Protein AF-A0A4S2GUC5-F1 (afdb_monomer_lite)

Sequence (51 aa):
DELFPAEQARIVTLLVERVDSGTDGLNVRLRVDGLGGLAREILAGGIEAAA

Radius of gyration: 12.88 Å; chains: 1; bounding box: 35×14×28 Å

pLDDT: mean 87.32, std 12.02, range [49.09, 96.69]

Organism: NCBI:txid2029849

Foldseek 3Di:
DDADPVLVVVLCVLFFPDWDADPVGIDTDTDPRSVVVVVVCVVVVNSDSPD

Secondary structure (DSSP, 8-state):
-PPPHHHHHHHHHHHEEEEEEETTEEEEEEPHHHHHHHHHHHHTT------

Structure (mmCIF, N/CA/C/O backbone):
data_AF-A0A4S2GUC5-F1
#
_entry.id   AF-A0A4S2GUC5-F1
#
loop_
_atom_site.group_PDB
_atom_site.id
_atom_site.type_symbol
_atom_site.label_atom_id
_atom_site.label_alt_id
_atom_site.label_comp_id
_atom_site.label_asym_id
_atom_site.label_entity_id
_atom_site.label_seq_id
_atom_site.pdbx_PDB_ins_code
_atom_site.Cartn_x
_atom_site.Cartn_y
_atom_site.Cartn_z
_atom_site.occupancy
_atom_site.B_iso_or_equiv
_atom_site.auth_seq_id
_atom_site.auth_comp_id
_atom_site.auth_asym_id
_atom_site.auth_atom_id
_atom_site.pdbx_PDB_model_num
ATOM 1 N N . ASP A 1 1 ? 18.288 -10.039 6.480 1.00 66.06 1 ASP A N 1
ATOM 2 C CA . ASP A 1 1 ? 17.318 -10.060 5.368 1.00 66.06 1 ASP A CA 1
ATOM 3 C C . ASP A 1 1 ? 16.008 -9.339 5.667 1.00 66.06 1 ASP A C 1
ATOM 5 O O . ASP A 1 1 ? 14.990 -9.666 5.074 1.00 66.06 1 ASP A O 1
ATOM 9 N N . GLU A 1 2 ? 16.004 -8.335 6.548 1.00 69.69 2 GLU A N 1
ATOM 10 C CA . GLU A 1 2 ? 14.845 -7.450 6.704 1.00 69.69 2 GLU A CA 1
ATOM 11 C C . GLU A 1 2 ? 15.096 -6.172 5.898 1.00 69.69 2 GLU A C 1
ATOM 13 O O . GLU A 1 2 ? 16.231 -5.695 5.834 1.00 69.69 2 GLU A O 1
ATOM 18 N N . LEU A 1 3 ? 14.055 -5.653 5.243 1.00 77.31 3 LEU A N 1
ATOM 19 C CA . LEU A 1 3 ? 14.141 -4.406 4.485 1.00 77.31 3 LEU A CA 1
ATOM 20 C C . LEU A 1 3 ? 14.389 -3.226 5.426 1.00 77.31 3 LEU A C 1
ATOM 22 O O . LEU A 1 3 ? 13.831 -3.165 6.521 1.00 77.31 3 LEU A O 1
ATOM 26 N N . PHE A 1 4 ? 15.169 -2.250 4.964 1.00 86.50 4 PHE A N 1
ATOM 27 C CA . PHE A 1 4 ? 15.351 -0.998 5.688 1.00 86.50 4 PHE A CA 1
ATOM 28 C C . PHE A 1 4 ? 13.995 -0.299 5.904 1.00 86.50 4 PHE A C 1
ATOM 30 O O . PHE A 1 4 ? 13.157 -0.317 4.997 1.00 86.50 4 PHE A O 1
ATOM 37 N N . PRO A 1 5 ? 13.763 0.371 7.051 1.00 88.75 5 PRO A N 1
ATOM 38 C CA . PRO A 1 5 ? 12.475 1.010 7.346 1.00 88.75 5 PRO A CA 1
ATOM 39 C C . PRO A 1 5 ? 12.001 1.993 6.265 1.00 88.75 5 PRO A C 1
ATOM 41 O O . PRO A 1 5 ? 10.808 2.091 5.981 1.00 88.75 5 PRO A O 1
ATOM 44 N N . ALA A 1 6 ? 12.937 2.695 5.620 1.00 89.38 6 ALA A N 1
ATOM 45 C CA . ALA A 1 6 ? 12.634 3.592 4.508 1.00 89.38 6 ALA A CA 1
ATOM 46 C C . ALA A 1 6 ? 12.081 2.839 3.287 1.00 89.38 6 ALA A C 1
ATOM 48 O O . ALA A 1 6 ? 11.129 3.295 2.653 1.00 89.38 6 ALA A O 1
ATOM 49 N N . GLU A 1 7 ? 12.633 1.662 2.995 1.00 90.94 7 GLU A N 1
ATOM 50 C CA . GLU A 1 7 ? 12.207 0.829 1.875 1.00 90.94 7 GLU A CA 1
ATOM 51 C C . GLU A 1 7 ? 10.844 0.187 2.134 1.00 90.94 7 GLU A C 1
ATOM 53 O O . GLU A 1 7 ? 9.980 0.166 1.259 1.00 90.94 7 GLU A O 1
ATOM 58 N N . GLN A 1 8 ? 10.591 -0.233 3.373 1.00 91.06 8 GLN A N 1
ATOM 59 C CA . GLN A 1 8 ? 9.264 -0.679 3.792 1.00 91.06 8 GLN A CA 1
ATOM 60 C C . GLN A 1 8 ? 8.224 0.436 3.620 1.00 91.06 8 GLN A C 1
ATOM 62 O O . GLN A 1 8 ? 7.168 0.209 3.031 1.00 91.06 8 GLN A O 1
ATOM 67 N N . ALA A 1 9 ? 8.526 1.657 4.074 1.00 92.94 9 ALA A N 1
ATOM 68 C CA . ALA A 1 9 ? 7.627 2.801 3.931 1.00 92.94 9 ALA A CA 1
ATOM 69 C C . ALA A 1 9 ? 7.373 3.164 2.457 1.00 92.94 9 ALA A C 1
ATOM 71 O O . ALA A 1 9 ? 6.234 3.469 2.083 1.00 92.94 9 ALA A O 1
ATOM 72 N N . ARG A 1 10 ? 8.406 3.081 1.605 1.00 92.19 10 ARG A N 1
ATOM 73 C CA . ARG A 1 10 ? 8.277 3.269 0.154 1.00 92.19 10 ARG A CA 1
ATOM 74 C C . ARG A 1 10 ? 7.325 2.239 -0.443 1.00 92.19 10 ARG A C 1
ATOM 76 O O . ARG A 1 10 ? 6.365 2.619 -1.110 1.00 92.19 10 ARG A O 1
ATOM 83 N N . ILE A 1 11 ? 7.555 0.956 -0.168 1.00 93.00 11 ILE A N 1
ATOM 84 C CA . ILE A 1 11 ? 6.732 -0.143 -0.684 1.00 93.00 11 ILE A CA 1
ATOM 85 C C . ILE A 1 11 ? 5.285 -0.010 -0.198 1.00 93.00 11 ILE A C 1
ATOM 87 O O . ILE A 1 11 ? 4.364 -0.115 -1.002 1.00 93.00 11 ILE A O 1
ATOM 91 N N . VAL A 1 12 ? 5.058 0.300 1.081 1.00 94.06 12 VAL A N 1
ATOM 92 C CA . VAL A 1 12 ? 3.705 0.530 1.614 1.00 94.06 12 VAL A CA 1
ATOM 93 C C . VAL A 1 12 ? 3.013 1.684 0.883 1.00 94.06 12 VAL A C 1
ATOM 95 O O . VAL A 1 12 ? 1.861 1.545 0.480 1.00 94.06 12 VAL A O 1
ATOM 98 N N . THR A 1 13 ? 3.718 2.789 0.634 1.00 92.94 13 THR A N 1
ATOM 99 C CA . THR A 1 13 ? 3.177 3.954 -0.094 1.00 92.94 13 THR A CA 1
ATOM 100 C C . THR A 1 13 ? 2.833 3.626 -1.551 1.00 92.94 13 THR A C 1
ATOM 102 O O . THR A 1 13 ? 1.847 4.129 -2.096 1.00 92.94 13 THR A O 1
ATOM 105 N N . LEU A 1 14 ? 3.639 2.777 -2.191 1.00 93.81 14 LEU A N 1
ATOM 106 C CA . LEU A 1 14 ? 3.397 2.310 -3.554 1.00 93.81 14 LEU A CA 1
ATOM 107 C C . LEU A 1 14 ? 2.195 1.366 -3.622 1.00 93.81 14 LEU A C 1
ATOM 109 O O . LEU A 1 14 ? 1.380 1.483 -4.535 1.00 93.81 14 LEU A O 1
ATOM 113 N N . LEU A 1 15 ? 2.085 0.433 -2.676 1.00 95.56 15 LEU A N 1
ATOM 114 C CA . LEU A 1 15 ? 1.145 -0.680 -2.760 1.00 95.56 15 LEU A CA 1
ATOM 115 C C . LEU A 1 15 ? -0.220 -0.403 -2.140 1.00 95.56 15 LEU A C 1
ATOM 117 O O . LEU A 1 15 ? -1.190 -1.023 -2.563 1.00 95.56 15 LEU A O 1
ATOM 121 N N . VAL A 1 16 ? -0.328 0.464 -1.137 1.00 95.88 16 VAL A N 1
ATOM 122 C CA . VAL A 1 16 ? -1.572 0.622 -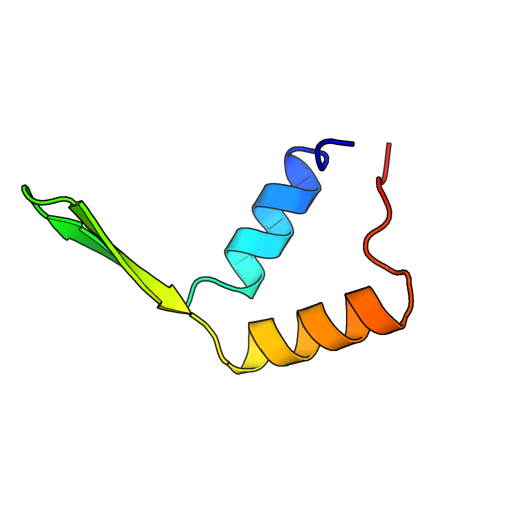0.375 1.00 95.88 16 VAL A CA 1
ATOM 123 C C . VAL A 1 16 ? -2.422 1.747 -0.957 1.00 95.88 16 VAL A C 1
ATOM 125 O O . VAL A 1 16 ? -2.006 2.898 -1.033 1.00 95.88 16 VAL A O 1
ATOM 128 N N . GLU A 1 17 ? -3.639 1.403 -1.374 1.00 96.38 17 GLU A 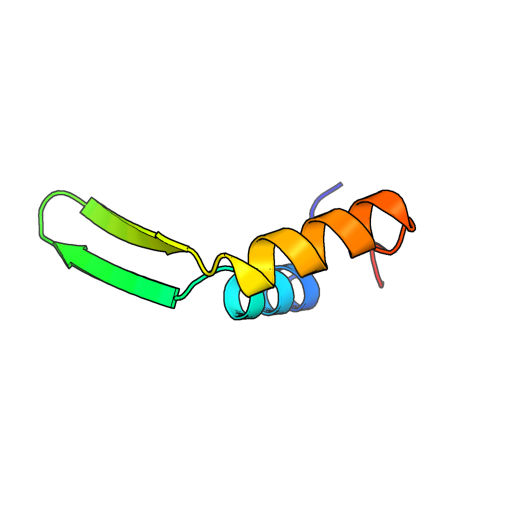N 1
ATOM 129 C CA . GLU A 1 17 ? -4.650 2.354 -1.851 1.00 96.38 17 GLU A CA 1
ATOM 130 C C . GLU A 1 17 ? -5.409 2.935 -0.659 1.00 96.38 17 GLU A C 1
ATOM 132 O O . GLU A 1 17 ? -5.614 4.143 -0.553 1.00 96.38 17 GLU A O 1
ATOM 137 N N . ARG A 1 18 ? -5.843 2.054 0.244 1.00 95.62 18 ARG A N 1
ATOM 138 C CA . ARG A 1 18 ? -6.658 2.411 1.400 1.00 95.62 18 ARG A CA 1
ATOM 139 C C . ARG A 1 18 ? -6.509 1.366 2.490 1.00 95.62 18 ARG A C 1
ATOM 141 O O . ARG A 1 18 ? -6.386 0.177 2.206 1.00 95.62 18 ARG A O 1
ATOM 148 N N . VAL A 1 19 ? -6.584 1.826 3.729 1.00 95.81 19 VAL A N 1
ATOM 149 C CA . VAL A 1 19 ? -6.720 0.973 4.904 1.00 95.81 19 VAL A CA 1
ATOM 150 C C . VAL A 1 19 ? -7.978 1.397 5.639 1.00 95.81 19 VAL A C 1
ATOM 152 O O . VAL A 1 19 ? -8.110 2.557 6.023 1.00 95.81 19 VAL A O 1
ATOM 155 N N . ASP A 1 20 ? -8.891 0.457 5.823 1.00 96.69 20 ASP A N 1
ATOM 156 C CA . ASP A 1 20 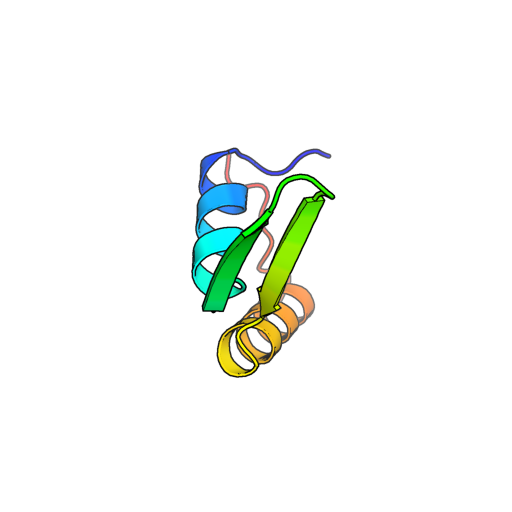? -10.054 0.606 6.683 1.00 96.69 20 ASP A CA 1
ATOM 157 C C . ASP A 1 20 ? -9.819 -0.219 7.948 1.00 96.69 20 ASP A C 1
ATOM 159 O O . ASP A 1 20 ? -9.592 -1.428 7.885 1.00 96.69 20 ASP A O 1
ATOM 163 N N . SER A 1 21 ? -9.846 0.435 9.106 1.00 94.81 21 SER A N 1
ATOM 164 C CA . SER A 1 21 ? -9.749 -0.229 10.402 1.00 94.81 21 SER A CA 1
ATOM 165 C C . SER A 1 21 ? -11.137 -0.411 11.013 1.00 94.81 21 SER A C 1
ATOM 167 O O . SER A 1 21 ? -11.958 0.506 11.034 1.00 94.81 21 SER A O 1
ATOM 169 N N . GLY A 1 22 ? -11.394 -1.611 11.519 1.00 93.75 22 GLY A N 1
ATOM 170 C CA . GLY A 1 22 ? -12.586 -1.961 12.281 1.00 93.75 22 GLY A CA 1
ATOM 171 C C . GLY A 1 22 ? -12.212 -2.701 13.560 1.00 93.75 22 GLY A C 1
ATOM 172 O O . GLY A 1 22 ? -11.048 -3.019 13.801 1.00 93.75 22 GLY A O 1
ATOM 173 N N . THR A 1 23 ? -13.209 -3.000 14.387 1.00 94.00 23 THR A N 1
ATOM 174 C CA . THR A 1 23 ? -13.016 -3.758 15.636 1.00 94.00 23 THR A CA 1
ATOM 175 C C . THR A 1 23 ? -12.494 -5.172 15.398 1.00 94.00 23 THR A C 1
ATOM 177 O O . THR A 1 23 ? -11.804 -5.720 16.251 1.00 94.00 23 THR A O 1
ATOM 180 N N . ASP A 1 24 ? -12.785 -5.727 14.222 1.00 92.19 24 ASP A N 1
ATOM 181 C CA . ASP A 1 24 ? -12.471 -7.111 13.867 1.00 92.19 24 ASP A CA 1
ATOM 182 C C . ASP A 1 24 ? -11.171 -7.226 13.050 1.00 92.19 24 ASP A C 1
ATOM 184 O O . ASP A 1 24 ? -10.743 -8.329 12.713 1.00 92.19 24 ASP A O 1
ATOM 188 N N . GLY A 1 25 ? -10.529 -6.093 12.728 1.00 93.50 25 GLY A N 1
ATOM 189 C CA . GLY A 1 25 ? -9.244 -6.064 12.034 1.00 93.50 25 GLY A CA 1
ATOM 190 C C . GLY A 1 25 ? -9.095 -4.944 11.005 1.00 93.50 25 GLY A C 1
ATOM 191 O O . GLY A 1 25 ? -9.719 -3.887 11.089 1.00 93.50 25 GLY A O 1
ATOM 192 N N . LEU A 1 26 ? -8.216 -5.188 10.032 1.00 95.50 26 LEU A N 1
ATOM 193 C CA . LEU A 1 26 ? -7.851 -4.255 8.967 1.00 95.50 26 LEU A CA 1
ATOM 194 C C . LEU A 1 26 ? -8.311 -4.799 7.615 1.00 95.50 26 LEU A C 1
ATOM 196 O O . LEU A 1 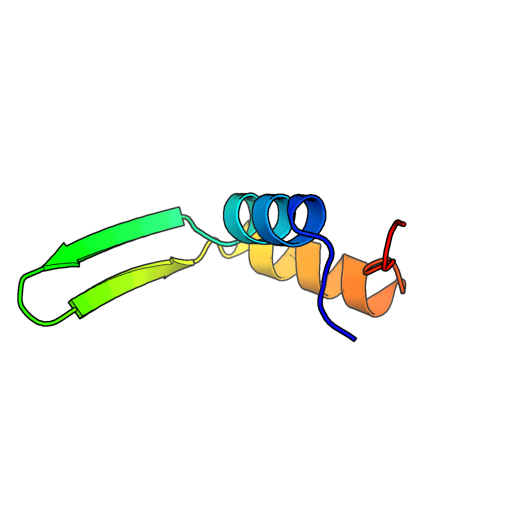26 ? -7.998 -5.934 7.257 1.00 95.50 26 LEU A O 1
ATOM 200 N N . ASN A 1 27 ? -8.995 -3.966 6.838 1.00 95.69 27 ASN A N 1
ATOM 201 C CA . ASN A 1 27 ? -9.225 -4.188 5.419 1.00 95.69 27 ASN A CA 1
ATOM 202 C C . ASN A 1 27 ? -8.254 -3.304 4.630 1.00 95.69 27 ASN A C 1
ATOM 204 O O . ASN A 1 27 ? -8.258 -2.083 4.775 1.00 95.69 27 ASN A O 1
ATOM 208 N N . VAL A 1 28 ? -7.392 -3.924 3.826 1.00 94.25 28 VAL A N 1
ATOM 209 C CA . VAL A 1 28 ? -6.378 -3.222 3.033 1.00 94.25 28 VAL A CA 1
ATOM 210 C C . VAL A 1 28 ? -6.712 -3.383 1.561 1.00 94.25 28 VAL A C 1
ATOM 212 O O . VAL A 1 28 ? -6.774 -4.497 1.041 1.00 94.25 28 VAL A O 1
ATOM 215 N N . ARG A 1 29 ? -6.883 -2.257 0.874 1.00 95.56 29 ARG A N 1
ATOM 216 C CA . ARG A 1 29 ? -7.001 -2.206 -0.580 1.00 95.56 29 ARG A CA 1
ATOM 217 C C . ARG A 1 29 ? -5.646 -1.900 -1.190 1.00 95.56 29 ARG A C 1
ATOM 219 O O . ARG A 1 29 ? -4.949 -0.993 -0.731 1.00 95.56 29 ARG A O 1
ATOM 226 N N . LEU A 1 30 ? -5.289 -2.653 -2.225 1.00 95.19 30 LEU A N 1
ATOM 227 C CA . LEU A 1 30 ? -4.006 -2.534 -2.907 1.00 95.19 30 LEU A CA 1
ATOM 228 C C . LEU A 1 30 ? -4.140 -1.799 -4.241 1.00 95.19 30 LEU A C 1
ATOM 230 O O . LEU A 1 30 ? -5.105 -1.983 -4.981 1.00 95.19 30 LEU A O 1
ATOM 234 N N . ARG A 1 31 ? -3.118 -1.012 -4.562 1.00 95.25 31 ARG A N 1
ATOM 235 C CA . ARG A 1 31 ? -2.938 -0.302 -5.826 1.00 95.25 31 ARG A CA 1
ATOM 236 C C . ARG A 1 31 ? -2.431 -1.262 -6.895 1.00 95.25 31 ARG A C 1
ATOM 238 O O . ARG A 1 31 ? -1.331 -1.803 -6.785 1.00 95.25 31 ARG A O 1
ATOM 245 N N . VAL A 1 32 ? -3.216 -1.460 -7.953 1.00 92.88 32 VAL A N 1
ATOM 246 C CA . VAL A 1 32 ? -2.847 -2.346 -9.074 1.00 92.88 32 VAL A CA 1
ATOM 247 C C . VAL A 1 32 ? -1.658 -1.782 -9.863 1.00 92.88 32 VAL A C 1
ATOM 249 O O . VAL A 1 32 ? -0.774 -2.531 -10.273 1.00 92.88 32 VAL A O 1
ATOM 252 N N . ASP A 1 33 ? -1.596 -0.460 -10.022 1.00 90.94 33 ASP A N 1
ATOM 253 C CA . ASP A 1 33 ? -0.462 0.262 -10.606 1.00 90.94 33 ASP A CA 1
ATOM 254 C C . ASP A 1 33 ? 0.823 0.072 -9.783 1.00 90.94 33 ASP A C 1
ATOM 256 O O . ASP A 1 33 ? 1.879 -0.227 -10.344 1.00 90.94 33 ASP A O 1
ATOM 260 N N . GLY A 1 34 ? 0.715 0.158 -8.453 1.00 89.94 34 GLY A N 1
ATOM 261 C CA . GLY A 1 34 ? 1.829 -0.068 -7.529 1.00 89.94 34 GLY A CA 1
ATOM 262 C C . GLY A 1 34 ? 2.366 -1.500 -7.566 1.00 89.94 34 GLY A C 1
ATOM 263 O O . GLY A 1 34 ? 3.578 -1.703 -7.578 1.00 89.94 34 GLY A O 1
ATOM 264 N N . LEU A 1 35 ? 1.476 -2.494 -7.656 1.00 92.50 35 LEU A N 1
ATOM 265 C CA . LEU A 1 35 ? 1.836 -3.910 -7.805 1.00 92.50 35 LEU A CA 1
ATOM 266 C C . LEU A 1 35 ? 2.632 -4.176 -9.090 1.00 92.50 35 LEU A C 1
ATOM 268 O O . LEU A 1 35 ? 3.643 -4.876 -9.053 1.00 92.50 35 LEU A O 1
ATOM 272 N N . GLY A 1 36 ? 2.202 -3.604 -10.219 1.00 92.94 36 GLY A N 1
ATOM 273 C CA . GLY A 1 36 ? 2.908 -3.746 -11.496 1.00 92.94 36 GLY A CA 1
ATOM 274 C C . GLY A 1 36 ? 4.294 -3.092 -11.487 1.00 92.94 36 GLY A C 1
ATOM 275 O O . GLY A 1 36 ? 5.252 -3.669 -12.007 1.00 92.94 36 GLY A O 1
ATOM 276 N N . GLY A 1 37 ? 4.411 -1.916 -10.862 1.00 90.56 37 GLY A N 1
ATOM 277 C CA . GLY A 1 37 ? 5.688 -1.227 -10.665 1.00 90.56 37 GLY A CA 1
ATOM 278 C C . GLY A 1 37 ? 6.655 -2.038 -9.804 1.00 90.56 37 GLY A C 1
ATOM 279 O O . GLY A 1 37 ? 7.761 -2.345 -10.248 1.00 90.56 37 GLY A O 1
ATOM 280 N N . LEU A 1 38 ? 6.198 -2.485 -8.632 1.00 91.19 38 LEU A N 1
ATOM 281 C CA . LEU A 1 38 ? 7.018 -3.273 -7.714 1.00 91.19 38 LEU A CA 1
ATOM 282 C C . LEU A 1 38 ? 7.462 -4.607 -8.329 1.00 91.19 38 LEU A C 1
ATOM 284 O O . LEU A 1 38 ? 8.618 -4.996 -8.186 1.00 91.19 38 LEU A O 1
ATOM 288 N N . ALA A 1 39 ? 6.583 -5.300 -9.058 1.00 91.50 39 ALA A N 1
ATOM 289 C CA . ALA A 1 39 ? 6.953 -6.530 -9.758 1.00 91.50 39 ALA A CA 1
ATOM 290 C C . ALA A 1 39 ? 8.087 -6.290 -10.769 1.00 91.50 39 ALA A C 1
ATOM 292 O O . ALA A 1 39 ? 8.992 -7.114 -10.901 1.00 91.50 39 ALA A O 1
ATOM 293 N N . ARG A 1 40 ? 8.075 -5.144 -11.459 1.00 91.38 40 ARG A N 1
ATOM 294 C CA . ARG A 1 40 ? 9.144 -4.766 -12.387 1.00 91.38 40 ARG A CA 1
ATOM 295 C C . ARG A 1 40 ? 10.446 -4.426 -11.665 1.00 91.38 40 ARG A C 1
ATOM 297 O O . ARG A 1 40 ? 11.502 -4.802 -12.163 1.00 91.38 40 ARG A O 1
ATOM 304 N N . GLU A 1 41 ? 10.380 -3.764 -10.512 1.00 90.38 41 GLU A N 1
ATOM 305 C CA . GLU A 1 41 ? 11.549 -3.503 -9.660 1.00 90.38 41 GLU A CA 1
ATOM 306 C C . GLU A 1 41 ? 12.185 -4.811 -9.173 1.00 90.38 41 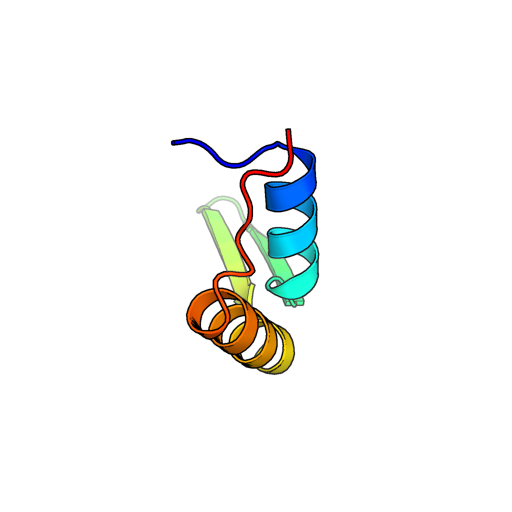GLU A C 1
ATOM 308 O O . GLU A 1 41 ? 13.395 -4.979 -9.301 1.00 90.38 41 GLU A O 1
ATOM 313 N N . ILE A 1 42 ? 11.378 -5.779 -8.721 1.00 89.00 42 ILE A N 1
ATOM 314 C CA . ILE A 1 42 ? 11.844 -7.120 -8.322 1.00 89.00 42 ILE A CA 1
ATOM 315 C C . ILE A 1 42 ? 12.553 -7.820 -9.481 1.00 89.00 42 ILE A C 1
ATOM 317 O O . ILE A 1 42 ? 13.665 -8.318 -9.319 1.00 89.00 42 ILE A O 1
ATOM 321 N N . LEU A 1 43 ? 11.928 -7.843 -10.661 1.00 89.75 43 LEU A N 1
ATOM 322 C CA . LEU A 1 43 ? 12.503 -8.478 -11.851 1.00 89.75 43 LEU A CA 1
ATOM 323 C C . LEU A 1 43 ? 13.794 -7.795 -12.318 1.00 89.75 43 LEU A C 1
ATOM 325 O O . LEU A 1 43 ? 14.654 -8.450 -12.901 1.00 89.75 43 LEU A O 1
ATOM 329 N N . ALA A 1 44 ? 13.932 -6.493 -12.066 1.00 88.06 44 ALA A N 1
ATOM 330 C CA . ALA A 1 44 ? 15.130 -5.725 -12.377 1.00 88.06 44 ALA A CA 1
ATOM 331 C C . ALA A 1 44 ? 16.229 -5.834 -11.300 1.00 88.06 44 ALA A C 1
ATOM 333 O O . ALA A 1 44 ? 17.282 -5.226 -11.469 1.00 88.06 44 ALA A O 1
ATOM 334 N N . GLY A 1 45 ? 15.999 -6.576 -10.208 1.00 79.81 45 GLY A N 1
ATOM 335 C CA . GLY A 1 45 ? 16.924 -6.670 -9.072 1.00 79.81 45 GLY A CA 1
ATOM 336 C C . GLY A 1 45 ? 16.960 -5.418 -8.188 1.00 79.81 45 GLY A C 1
ATOM 337 O O . GLY A 1 45 ? 17.844 -5.288 -7.358 1.00 79.81 45 GLY A O 1
ATOM 338 N N . GLY A 1 46 ? 16.005 -4.498 -8.360 1.00 69.31 46 GLY A N 1
ATOM 339 C CA . GLY A 1 46 ? 15.977 -3.176 -7.730 1.00 69.31 46 GLY A CA 1
ATOM 340 C C . GLY A 1 46 ? 15.412 -3.128 -6.310 1.00 69.31 46 GLY A C 1
ATOM 341 O O . GLY A 1 46 ? 15.369 -2.043 -5.732 1.00 69.31 46 GLY A O 1
ATOM 342 N N . ILE A 1 47 ? 15.007 -4.263 -5.722 1.00 69.12 47 ILE A N 1
ATOM 343 C CA . ILE A 1 47 ? 14.821 -4.338 -4.263 1.00 69.12 47 ILE A CA 1
ATOM 344 C C . ILE A 1 47 ? 16.210 -4.456 -3.635 1.00 69.12 47 ILE A C 1
ATOM 346 O O . ILE A 1 47 ? 16.633 -5.504 -3.151 1.00 69.12 47 ILE A O 1
ATOM 350 N N . GLU A 1 48 ? 16.955 -3.364 -3.725 1.00 62.97 48 GLU A N 1
ATOM 351 C CA . GLU A 1 48 ? 18.231 -3.214 -3.058 1.00 62.97 48 GLU A CA 1
ATOM 352 C C . GLU A 1 48 ? 17.944 -3.010 -1.570 1.00 62.97 48 GLU A C 1
ATOM 354 O O . GLU A 1 48 ? 17.174 -2.134 -1.166 1.00 62.97 48 GLU A O 1
ATOM 359 N N . ALA A 1 49 ? 18.599 -3.816 -0.741 1.00 56.88 49 ALA A N 1
ATOM 360 C CA . ALA A 1 49 ? 18.817 -3.506 0.658 1.00 56.88 49 ALA A CA 1
ATOM 361 C C . ALA A 1 49 ? 19.732 -2.264 0.716 1.00 56.88 49 ALA A C 1
ATOM 363 O O . ALA A 1 49 ? 20.932 -2.382 0.940 1.00 56.88 49 ALA A O 1
ATOM 364 N N . ALA A 1 50 ? 19.181 -1.080 0.441 1.00 50.62 50 ALA A N 1
ATOM 365 C CA . ALA A 1 50 ? 19.919 0.175 0.474 1.00 50.62 50 ALA A CA 1
ATOM 366 C C . ALA A 1 50 ? 20.250 0.534 1.933 1.00 50.62 50 ALA A C 1
ATOM 368 O O . ALA A 1 50 ? 19.404 1.072 2.651 1.00 50.62 50 ALA A O 1
ATOM 369 N N . ALA A 1 51 ? 21.463 0.154 2.347 1.00 49.09 51 ALA A N 1
ATOM 370 C CA . ALA A 1 51 ? 22.112 0.509 3.608 1.00 49.09 51 ALA A CA 1
ATOM 371 C C . ALA A 1 51 ? 22.691 1.927 3.572 1.00 49.09 51 ALA A C 1
ATOM 373 O O . ALA A 1 51 ? 23.226 2.316 2.507 1.00 49.0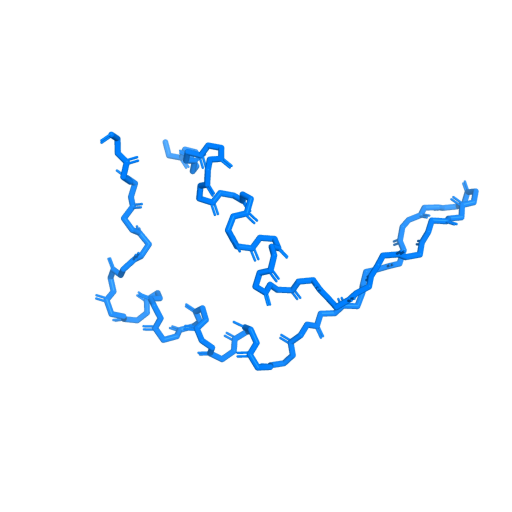9 51 ALA A O 1
#